Protein AF-A0A9E1WVU5-F1 (afdb_monomer_lite)

pLDDT: mean 87.86, std 14.05, range [48.16, 98.31]

Structure (mmCIF, N/CA/C/O backbone):
data_AF-A0A9E1WVU5-F1
#
_entry.id   AF-A0A9E1WVU5-F1
#
loop_
_atom_site.group_PDB
_atom_site.id
_atom_site.type_symbol
_atom_site.label_atom_id
_atom_site.label_alt_id
_atom_site.label_comp_id
_atom_site.label_asym_id
_atom_site.label_entity_id
_atom_site.label_seq_id
_atom_site.pdbx_PDB_ins_code
_atom_site.Cartn_x
_atom_site.Cartn_y
_atom_site.Cartn_z
_atom_site.occupancy
_atom_site.B_iso_or_equiv
_atom_site.auth_seq_id
_atom_site.auth_comp_id
_atom_site.auth_asym_id
_atom_site.auth_atom_id
_atom_site.pdbx_PDB_model_num
ATOM 1 N N . MET A 1 1 ? -34.293 12.672 46.993 1.00 51.72 1 MET A N 1
ATOM 2 C CA . MET A 1 1 ? -33.283 11.793 46.350 1.00 51.72 1 MET A CA 1
ATOM 3 C C . MET A 1 1 ? -33.726 11.173 45.022 1.00 51.72 1 MET A C 1
ATOM 5 O O . MET A 1 1 ? -32.858 10.975 44.193 1.00 51.72 1 MET A O 1
ATOM 9 N N . LYS A 1 2 ? -35.021 10.926 44.758 1.00 49.78 2 LYS A N 1
ATOM 10 C CA . LYS A 1 2 ? -35.474 10.242 43.526 1.00 49.78 2 LYS A CA 1
ATOM 11 C C . LYS A 1 2 ? -35.406 11.066 42.222 1.00 49.78 2 LYS A C 1
ATOM 13 O O . LYS A 1 2 ? -35.323 10.473 41.157 1.00 49.78 2 LYS A O 1
ATOM 18 N N . LEU A 1 3 ? -35.380 12.406 42.288 1.00 50.62 3 LEU A N 1
ATOM 19 C CA . LEU A 1 3 ? -35.252 13.246 41.081 1.00 50.62 3 LEU A CA 1
ATOM 20 C C . LEU A 1 3 ? -33.826 13.290 40.505 1.00 50.62 3 LEU A C 1
ATOM 22 O O . LEU A 1 3 ? -33.682 13.423 39.300 1.00 50.62 3 LEU A O 1
ATOM 26 N N . LYS A 1 4 ? -32.780 13.138 41.332 1.00 48.16 4 LYS A N 1
ATOM 27 C CA . LYS A 1 4 ? -31.379 13.171 40.861 1.00 48.16 4 LYS A CA 1
ATOM 28 C C . LYS A 1 4 ? -30.982 11.902 40.096 1.00 48.16 4 LYS A C 1
ATOM 30 O O . LYS A 1 4 ? -30.107 11.950 39.243 1.00 48.16 4 LYS A O 1
ATOM 35 N N . THR A 1 5 ? -31.638 10.778 40.386 1.00 51.41 5 THR A N 1
ATOM 36 C CA . THR A 1 5 ? -31.362 9.484 39.746 1.00 51.41 5 THR A CA 1
ATOM 37 C C . THR A 1 5 ? -31.96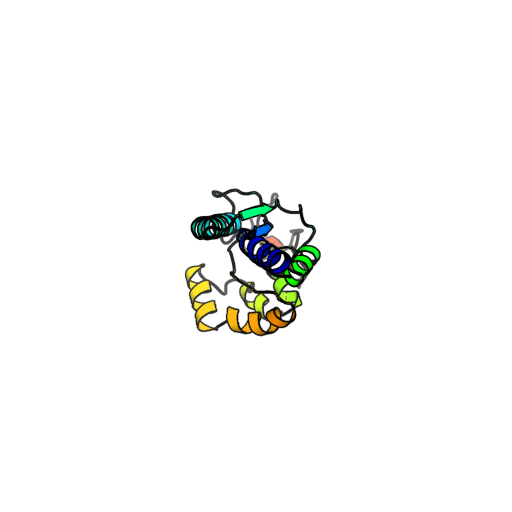9 9.388 38.342 1.00 51.41 5 THR A C 1
ATOM 39 O O . THR A 1 5 ? -31.389 8.738 37.480 1.00 51.41 5 THR A O 1
ATOM 42 N N . LEU A 1 6 ? -33.089 10.077 38.076 1.00 51.88 6 LEU A N 1
ATOM 43 C CA . LEU A 1 6 ? -33.699 10.102 36.738 1.00 51.88 6 LEU A CA 1
ATOM 44 C C . LEU A 1 6 ? -32.879 10.919 35.724 1.00 51.88 6 LEU A C 1
ATOM 46 O O . LEU A 1 6 ? -32.875 10.598 34.541 1.00 51.88 6 LEU A O 1
ATOM 50 N N . THR A 1 7 ? -32.163 11.953 36.172 1.00 55.38 7 THR A N 1
ATOM 51 C CA . THR A 1 7 ? -31.409 12.850 35.280 1.00 55.38 7 THR A CA 1
ATOM 52 C C . THR A 1 7 ? -30.155 12.189 34.697 1.00 55.38 7 THR A C 1
ATOM 54 O O . THR A 1 7 ? -29.782 12.482 33.568 1.00 55.38 7 THR A O 1
ATOM 57 N N . ILE A 1 8 ? -29.528 11.259 35.428 1.00 55.66 8 ILE A N 1
ATOM 58 C CA . ILE A 1 8 ? -28.315 10.553 34.974 1.00 55.66 8 ILE A CA 1
ATOM 59 C C . ILE A 1 8 ? -28.652 9.492 33.912 1.00 55.66 8 ILE A C 1
ATOM 61 O O . ILE A 1 8 ? -27.920 9.349 32.938 1.00 55.66 8 ILE A O 1
ATOM 65 N N . ALA A 1 9 ? -29.788 8.800 34.041 1.00 55.00 9 ALA A N 1
ATOM 66 C CA . ALA A 1 9 ? -30.215 7.797 33.061 1.00 55.00 9 ALA A CA 1
ATOM 67 C C . ALA A 1 9 ? -30.576 8.412 31.692 1.00 55.00 9 ALA A C 1
ATOM 69 O O . ALA A 1 9 ? -30.324 7.802 30.657 1.00 55.00 9 ALA A O 1
ATOM 70 N N . ALA A 1 10 ? -31.108 9.640 31.673 1.00 54.19 10 ALA A N 1
ATOM 71 C CA . ALA A 1 10 ? -31.431 10.354 30.436 1.00 54.19 10 ALA A CA 1
ATOM 72 C C . ALA A 1 10 ? -30.185 10.874 29.686 1.00 54.19 10 ALA A C 1
ATOM 74 O O . ALA A 1 10 ? -30.217 10.993 28.465 1.00 54.19 10 ALA A O 1
ATOM 75 N N . LEU A 1 11 ? -29.079 11.141 30.393 1.00 54.66 11 LEU A N 1
ATOM 76 C CA . LEU A 1 11 ? -27.810 11.569 29.788 1.00 54.66 11 LEU A CA 1
ATOM 77 C C . LEU A 1 11 ? -27.058 10.410 29.112 1.00 54.66 11 LEU A C 1
ATOM 79 O O . LEU A 1 11 ? -26.432 10.632 28.081 1.00 54.66 11 LEU A O 1
ATOM 83 N N . LEU A 1 12 ? -27.169 9.175 29.622 1.00 57.34 12 LEU A N 1
ATOM 84 C CA . LEU A 1 12 ? -26.602 7.992 28.952 1.00 57.34 12 LEU A CA 1
ATOM 85 C C . LEU A 1 12 ? -27.373 7.596 27.682 1.00 57.34 12 LEU A C 1
ATOM 87 O O . LEU A 1 12 ? -26.787 7.023 26.771 1.00 57.34 12 LEU A O 1
ATOM 91 N N . ALA A 1 13 ? -28.665 7.922 27.595 1.00 53.78 13 ALA A N 1
ATOM 92 C CA . ALA A 1 13 ? -29.483 7.645 26.412 1.00 53.78 13 ALA A CA 1
ATOM 93 C C . ALA A 1 13 ? -29.232 8.625 25.246 1.00 53.78 13 ALA A C 1
ATOM 95 O O . ALA A 1 13 ? -29.672 8.367 24.130 1.00 53.78 13 ALA A O 1
ATOM 96 N N . MET A 1 14 ? -28.519 9.732 25.496 1.00 50.81 14 MET A N 1
ATOM 97 C CA . MET A 1 14 ? -28.082 10.696 24.476 1.00 50.81 14 MET A CA 1
ATOM 98 C C . MET A 1 14 ? -26.631 10.488 24.031 1.00 50.81 14 MET A C 1
ATOM 100 O O . MET A 1 14 ? -26.091 11.328 23.312 1.00 50.81 14 MET A O 1
ATOM 104 N N . ALA A 1 15 ? -26.001 9.367 24.396 1.00 51.25 15 ALA A N 1
ATOM 105 C CA . ALA A 1 15 ? -24.878 8.855 23.625 1.00 51.25 15 ALA A CA 1
ATOM 106 C C . ALA A 1 15 ? -25.432 8.376 22.276 1.00 51.25 15 ALA A C 1
ATOM 108 O O . ALA A 1 15 ? -25.594 7.183 22.028 1.00 51.25 15 ALA A O 1
ATOM 109 N N . THR A 1 16 ? -25.796 9.334 21.418 1.00 51.09 16 THR A N 1
ATOM 110 C CA . THR A 1 16 ? -25.881 9.120 19.981 1.00 51.09 16 THR A CA 1
ATOM 111 C C . THR A 1 16 ? -24.656 8.311 19.613 1.00 51.09 16 THR A C 1
ATOM 113 O O . THR A 1 16 ? -23.547 8.715 19.974 1.00 51.09 16 THR A O 1
ATOM 116 N N . SER A 1 17 ? -24.855 7.166 18.968 1.00 51.78 17 SER A N 1
ATOM 117 C CA . SER A 1 17 ? -23.797 6.453 18.271 1.00 51.78 17 SER A CA 1
ATOM 118 C C . SER A 1 17 ? -23.056 7.505 17.456 1.00 51.78 17 SER A C 1
ATOM 120 O O . SER A 1 17 ? -23.588 7.988 16.459 1.00 51.78 17 SER A O 1
ATOM 122 N N . ALA A 1 18 ? -21.905 7.970 17.945 1.00 53.84 18 ALA A N 1
ATOM 123 C CA . ALA A 1 18 ? -21.025 8.773 17.130 1.00 53.84 18 ALA A CA 1
ATOM 124 C C . ALA A 1 18 ? -20.701 7.834 15.976 1.00 53.84 18 ALA A C 1
ATOM 126 O O . ALA A 1 18 ? -20.054 6.809 16.189 1.00 53.84 18 ALA A O 1
ATOM 127 N N . SER A 1 19 ? -21.288 8.098 14.809 1.00 59.16 19 SER A N 1
ATOM 128 C CA . SER A 1 19 ? -20.844 7.482 13.570 1.00 59.16 19 SER A CA 1
ATOM 129 C C . SER A 1 19 ? -19.353 7.777 13.528 1.00 59.16 19 SER A C 1
ATOM 131 O O . SER A 1 19 ? -18.951 8.941 13.491 1.00 59.16 19 SER A O 1
ATOM 133 N N . ALA A 1 20 ? -18.541 6.748 13.762 1.00 75.50 20 ALA A N 1
ATOM 134 C CA . ALA A 1 20 ? -17.106 6.919 13.834 1.00 75.50 20 ALA A CA 1
ATOM 135 C C . ALA A 1 20 ? -16.661 7.330 12.431 1.00 75.50 20 ALA A C 1
ATOM 137 O O . ALA A 1 20 ? -16.802 6.551 11.489 1.00 75.50 20 ALA A O 1
ATOM 138 N N . GLU A 1 21 ? -16.209 8.578 12.285 1.00 93.12 21 GLU A N 1
ATOM 139 C CA . GLU A 1 21 ? -15.621 9.043 11.034 1.00 93.12 21 GLU A CA 1
ATOM 140 C C . GLU A 1 21 ? -14.357 8.220 10.776 1.00 93.12 21 GLU A C 1
ATOM 142 O O . GLU A 1 21 ? -13.432 8.222 11.585 1.00 93.12 21 GLU A O 1
ATOM 147 N N . VAL A 1 22 ? -14.319 7.526 9.643 1.00 97.19 22 VAL A N 1
ATOM 148 C CA . VAL A 1 22 ? -13.144 6.806 9.161 1.00 97.19 22 VAL A CA 1
ATOM 149 C C . VAL A 1 22 ? -12.375 7.733 8.228 1.00 97.19 22 VAL A C 1
ATOM 151 O O . VAL A 1 22 ? -12.811 8.023 7.107 1.00 97.19 22 VAL A O 1
ATOM 154 N N . LYS A 1 23 ? -11.215 8.210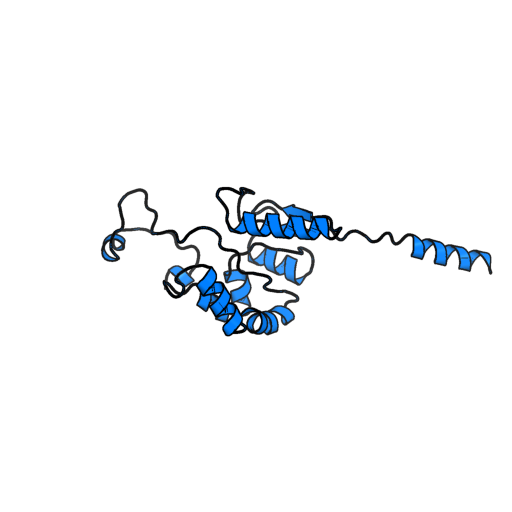 8.679 1.00 98.06 23 LYS A N 1
ATOM 155 C CA . LYS A 1 23 ? -10.294 8.995 7.858 1.00 98.06 23 LYS A CA 1
ATOM 156 C C . LYS A 1 23 ? -9.426 8.046 7.040 1.00 98.06 23 LYS A C 1
ATOM 158 O O . LYS A 1 23 ? -8.787 7.143 7.576 1.00 98.06 23 LYS A O 1
ATOM 163 N N .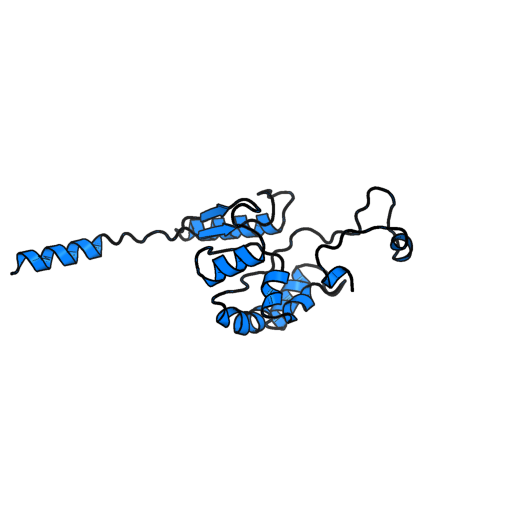 ILE A 1 24 ? -9.384 8.283 5.733 1.00 98.31 24 ILE A N 1
ATOM 164 C CA . ILE A 1 24 ? -8.571 7.520 4.784 1.00 98.31 24 ILE A CA 1
ATOM 165 C C . ILE A 1 24 ? -7.512 8.451 4.200 1.00 98.31 24 ILE A C 1
ATOM 167 O O . ILE A 1 24 ? -7.831 9.321 3.390 1.00 98.31 24 ILE A O 1
ATOM 171 N N . ALA A 1 25 ? -6.251 8.280 4.593 1.00 98.06 25 ALA A N 1
ATOM 172 C CA . ALA A 1 25 ? -5.137 9.021 4.007 1.00 98.06 25 ALA A CA 1
ATOM 173 C C . ALA A 1 25 ? -4.752 8.437 2.645 1.00 98.06 25 ALA A C 1
ATOM 175 O O . ALA A 1 25 ? -4.343 7.281 2.561 1.00 98.06 25 ALA A O 1
ATOM 176 N N . LEU A 1 26 ? -4.870 9.239 1.584 1.00 97.50 26 LEU A N 1
ATOM 177 C CA . LEU A 1 26 ? -4.576 8.820 0.213 1.00 97.50 26 LEU A CA 1
ATOM 178 C C . LEU A 1 26 ? -3.071 8.892 -0.106 1.00 97.50 26 LEU A C 1
ATOM 180 O O . LEU A 1 26 ? -2.350 9.770 0.372 1.00 97.50 26 LEU A O 1
ATOM 184 N N . ASP A 1 27 ? -2.599 8.010 -0.985 1.00 94.50 27 ASP A N 1
ATOM 185 C CA . ASP A 1 27 ? -1.221 7.968 -1.509 1.00 94.50 27 ASP A CA 1
ATOM 186 C C . ASP A 1 27 ? -1.057 8.708 -2.854 1.00 94.50 27 ASP A C 1
ATOM 188 O O . ASP A 1 27 ? 0.054 8.978 -3.324 1.00 94.50 27 ASP A O 1
ATOM 192 N N . SER A 1 28 ? -2.176 9.056 -3.480 1.00 93.25 28 SER A N 1
ATOM 193 C CA . SER A 1 28 ? -2.289 9.594 -4.829 1.00 93.25 28 SER A CA 1
ATOM 194 C C . SER A 1 28 ? -3.469 10.570 -4.914 1.00 93.25 28 SER A C 1
ATOM 196 O O . SER A 1 28 ? -4.168 10.830 -3.931 1.00 93.25 28 SER A O 1
ATOM 198 N N . LYS A 1 29 ? -3.651 11.196 -6.081 1.00 94.44 29 LYS A N 1
ATOM 199 C CA . LYS A 1 29 ? -4.851 11.994 -6.346 1.00 94.44 29 LYS A CA 1
ATOM 200 C C . LYS A 1 29 ? -6.062 11.044 -6.443 1.00 94.44 29 LYS A C 1
ATOM 202 O O . LYS A 1 29 ? -5.893 9.969 -7.012 1.00 94.44 29 LYS A O 1
ATOM 207 N N . PRO A 1 30 ? -7.257 11.440 -5.963 1.00 96.19 30 PRO A N 1
ATOM 208 C CA . PRO A 1 30 ? -8.482 10.673 -6.173 1.00 96.19 30 PRO A CA 1
ATOM 209 C C . PRO A 1 30 ? -8.853 10.626 -7.663 1.00 96.19 30 PRO A C 1
ATOM 211 O O . PRO A 1 30 ? -9.479 11.547 -8.189 1.00 96.19 30 PRO A O 1
ATOM 214 N N . ASP A 1 31 ? -8.400 9.583 -8.354 1.00 95.81 31 ASP A N 1
ATOM 215 C CA . ASP A 1 31 ? -8.586 9.367 -9.787 1.00 95.81 31 ASP A CA 1
ATOM 216 C C . ASP A 1 31 ? -8.868 7.882 -10.059 1.00 95.81 31 ASP A C 1
ATOM 218 O O . ASP A 1 31 ? -7.997 7.028 -9.899 1.00 95.81 31 ASP A O 1
ATOM 222 N N . LEU A 1 32 ? -10.108 7.576 -10.447 1.00 95.50 32 LEU A N 1
ATOM 223 C CA . LEU A 1 32 ? -10.553 6.205 -10.713 1.00 95.50 32 LEU A CA 1
ATOM 224 C C . LEU A 1 32 ? -10.019 5.645 -12.037 1.00 95.50 32 LEU A C 1
ATOM 226 O O . LEU A 1 32 ? -10.009 4.430 -12.212 1.00 95.50 32 LEU A O 1
ATOM 230 N N . GLU A 1 33 ? -9.573 6.488 -12.967 1.00 93.50 33 GLU A N 1
ATOM 231 C CA . GLU A 1 33 ? -9.053 6.028 -14.257 1.00 93.50 33 GLU A CA 1
ATOM 232 C C . GLU A 1 33 ? -7.573 5.655 -14.165 1.00 93.50 33 GLU A C 1
ATOM 234 O O . GLU A 1 33 ? -7.134 4.701 -14.807 1.00 93.50 33 GLU A O 1
ATOM 239 N N . THR A 1 34 ? -6.796 6.398 -13.370 1.00 91.44 34 THR A N 1
ATOM 240 C CA . THR A 1 34 ? -5.328 6.294 -13.387 1.00 91.44 34 THR A CA 1
ATOM 241 C C . THR A 1 34 ? -4.691 5.789 -12.092 1.00 91.44 34 THR A C 1
ATOM 243 O O . THR A 1 34 ? -3.496 5.490 -12.102 1.00 91.44 34 THR A O 1
ATOM 246 N N . SER A 1 35 ? -5.447 5.642 -10.994 1.00 94.00 35 SER A N 1
ATOM 247 C CA . SER A 1 35 ? -4.918 5.167 -9.706 1.00 94.00 35 SER A CA 1
ATOM 248 C C . SER A 1 35 ? -5.591 3.874 -9.237 1.00 94.00 35 SER A C 1
ATOM 250 O O . SER A 1 35 ? -6.763 3.852 -8.853 1.00 94.00 35 SER A O 1
ATOM 252 N N . GLY A 1 36 ? -4.834 2.772 -9.227 1.00 93.44 36 GLY A N 1
ATOM 253 C CA . GLY A 1 36 ? -5.316 1.480 -8.732 1.00 93.44 36 GLY A CA 1
ATOM 254 C C . GLY A 1 36 ? -5.560 1.480 -7.220 1.00 93.44 36 GLY A C 1
ATOM 255 O O . GLY A 1 36 ? -6.579 0.968 -6.753 1.00 93.44 36 GLY A O 1
ATOM 256 N N . SER A 1 37 ? -4.691 2.142 -6.451 1.00 94.62 37 SER A N 1
ATOM 257 C CA . SER A 1 37 ? -4.852 2.262 -5.001 1.00 94.62 37 SER A CA 1
ATOM 258 C C . SER A 1 37 ? -6.061 3.129 -4.639 1.00 94.62 37 SER A C 1
ATOM 260 O O . SER A 1 37 ? -6.787 2.803 -3.697 1.00 94.62 37 SER A O 1
ATOM 262 N N . TYR A 1 38 ? -6.368 4.164 -5.434 1.00 97.31 38 TYR A N 1
ATOM 263 C CA . TYR A 1 38 ? -7.597 4.933 -5.240 1.00 97.31 38 TYR A CA 1
ATOM 264 C C . TYR A 1 38 ? -8.860 4.128 -5.555 1.00 97.31 38 TYR A C 1
ATOM 266 O O . TYR A 1 38 ? -9.833 4.236 -4.813 1.00 97.31 38 TYR A O 1
ATOM 274 N N . ASN A 1 39 ? -8.855 3.282 -6.592 1.00 96.56 39 ASN A N 1
ATOM 275 C CA . ASN A 1 39 ? -9.982 2.381 -6.862 1.00 96.56 39 ASN A CA 1
ATOM 276 C C . ASN A 1 39 ? -10.307 1.506 -5.639 1.00 96.56 39 ASN A C 1
ATOM 278 O O . ASN A 1 39 ? -11.475 1.361 -5.275 1.00 96.56 39 ASN A O 1
ATOM 282 N N . TRP A 1 40 ? -9.277 0.985 -4.963 1.00 96.25 40 TRP A N 1
ATOM 283 C CA . TRP A 1 40 ? -9.448 0.234 -3.718 1.00 96.25 40 TRP A CA 1
ATOM 284 C C . TRP A 1 40 ? -10.015 1.108 -2.587 1.00 96.25 40 TRP A C 1
ATOM 286 O O . TRP A 1 40 ? -11.022 0.739 -1.981 1.00 96.25 40 TRP A O 1
ATOM 296 N N . ALA A 1 41 ? -9.432 2.287 -2.335 1.00 97.69 41 ALA A N 1
ATOM 297 C CA . ALA A 1 41 ? -9.883 3.197 -1.274 1.00 97.69 41 ALA A CA 1
ATOM 298 C C . ALA A 1 41 ? -11.329 3.667 -1.475 1.00 97.69 41 ALA A C 1
ATOM 300 O O . ALA A 1 41 ? -12.111 3.701 -0.526 1.00 97.69 41 ALA A O 1
ATOM 301 N N . PHE A 1 42 ? -11.697 3.986 -2.716 1.00 98.19 42 PHE A N 1
ATOM 302 C CA . PHE A 1 42 ? -13.044 4.392 -3.093 1.00 98.19 42 PHE A CA 1
ATOM 303 C C . PHE A 1 42 ? -14.058 3.267 -2.861 1.00 98.19 42 PHE A C 1
ATOM 305 O O . PHE A 1 42 ? -15.122 3.497 -2.277 1.00 98.19 42 PHE A O 1
ATOM 312 N N . ALA A 1 43 ? -13.733 2.039 -3.279 1.00 98.00 43 ALA A N 1
ATOM 313 C CA . ALA A 1 43 ? -14.590 0.878 -3.062 1.00 98.00 43 ALA A CA 1
ATOM 314 C C . ALA A 1 43 ? -14.754 0.571 -1.565 1.00 98.00 43 ALA A C 1
ATOM 316 O O . ALA A 1 43 ? -15.878 0.389 -1.092 1.00 98.00 43 ALA A O 1
ATOM 317 N N . PHE A 1 44 ? -13.656 0.590 -0.804 1.00 97.88 44 PHE A N 1
ATOM 318 C CA . PHE A 1 44 ? -13.675 0.376 0.641 1.00 97.88 44 PHE A CA 1
ATOM 319 C C . PHE A 1 44 ? -14.485 1.459 1.365 1.00 97.88 44 PHE A C 1
ATOM 321 O O . PHE A 1 44 ? -15.406 1.147 2.116 1.00 97.88 44 PHE A O 1
ATOM 328 N N . GLY A 1 45 ? -14.232 2.735 1.067 1.00 97.81 45 GLY A N 1
ATOM 329 C CA . GLY A 1 45 ? -14.993 3.855 1.615 1.00 97.81 45 GLY A CA 1
ATOM 330 C C . GLY A 1 45 ? -16.483 3.793 1.264 1.00 97.81 45 GLY A C 1
ATOM 331 O O . GLY A 1 45 ? -17.329 4.106 2.098 1.00 97.81 45 GLY A O 1
ATOM 332 N N . THR A 1 46 ? -16.833 3.335 0.060 1.00 98.31 46 THR A N 1
ATOM 333 C CA . THR A 1 46 ? -18.234 3.107 -0.335 1.00 98.31 46 THR A CA 1
ATOM 334 C C . THR A 1 46 ? -18.879 2.001 0.500 1.00 98.31 46 THR A C 1
ATOM 336 O O . THR A 1 46 ? -20.011 2.166 0.956 1.00 98.31 46 THR A O 1
ATOM 339 N N . ALA A 1 47 ? -18.163 0.902 0.751 1.00 97.88 47 ALA A N 1
ATOM 340 C CA . ALA A 1 47 ? -18.645 -0.182 1.603 1.00 97.88 47 ALA A CA 1
ATOM 341 C C . ALA A 1 47 ? -18.849 0.273 3.059 1.00 97.88 47 ALA A C 1
ATOM 343 O O . ALA A 1 47 ? -19.879 -0.039 3.655 1.00 97.88 47 ALA A O 1
ATOM 344 N N . LEU A 1 48 ? -17.929 1.073 3.608 1.00 96.62 48 LEU A N 1
ATOM 345 C CA . LEU A 1 48 ? -18.062 1.658 4.948 1.00 96.62 48 LEU A CA 1
ATOM 346 C C . LEU A 1 48 ? -19.276 2.592 5.053 1.00 96.62 48 LEU A C 1
ATOM 348 O O . LEU A 1 48 ? -20.065 2.478 5.991 1.00 96.62 48 LEU A O 1
ATOM 352 N N . LYS A 1 49 ? -19.486 3.461 4.054 1.00 96.50 49 LYS A N 1
ATOM 353 C CA . LYS A 1 49 ? -20.680 4.322 3.983 1.00 96.50 49 LYS A CA 1
ATOM 354 C C . LYS A 1 49 ? -21.968 3.505 3.927 1.00 96.50 49 LYS A C 1
ATOM 356 O O . LYS A 1 49 ? -22.928 3.823 4.623 1.00 96.50 49 LYS A O 1
ATOM 361 N N . ALA A 1 50 ? -21.992 2.430 3.137 1.00 96.31 50 ALA A N 1
ATOM 362 C CA . ALA A 1 50 ? -23.137 1.521 3.069 1.00 96.31 50 ALA A CA 1
ATOM 363 C C . ALA A 1 50 ? -23.400 0.799 4.405 1.00 96.31 50 ALA A C 1
ATOM 365 O O . ALA A 1 50 ? -24.549 0.490 4.716 1.00 96.31 50 ALA A O 1
ATOM 366 N N . ALA A 1 51 ? -22.357 0.579 5.210 1.00 95.19 51 ALA A N 1
ATOM 367 C CA . ALA A 1 51 ? -22.452 0.052 6.569 1.00 95.19 51 ALA A CA 1
ATOM 368 C C . ALA A 1 51 ? -22.832 1.112 7.628 1.00 95.19 51 ALA A C 1
ATOM 370 O O . ALA A 1 51 ? -22.940 0.778 8.807 1.00 95.19 51 ALA A O 1
ATOM 371 N N . GLY A 1 52 ? -23.069 2.368 7.228 1.00 94.19 52 GLY A N 1
ATOM 372 C CA . GLY A 1 52 ? -23.519 3.446 8.112 1.00 94.19 52 GLY A CA 1
ATOM 373 C C . GLY A 1 52 ? -22.402 4.235 8.798 1.00 94.19 52 GLY A C 1
ATOM 374 O O . GLY A 1 52 ? -22.681 4.904 9.789 1.00 94.19 52 GLY A O 1
ATOM 375 N N . MET A 1 53 ? -21.164 4.155 8.301 1.00 95.44 53 MET A N 1
ATOM 376 C CA . MET A 1 53 ? -20.035 4.956 8.790 1.00 95.44 53 MET A CA 1
ATOM 377 C C . MET A 1 53 ? -19.830 6.216 7.944 1.00 95.44 53 MET A C 1
ATOM 379 O O . MET A 1 53 ? -20.002 6.195 6.723 1.00 95.44 53 MET A O 1
ATOM 383 N N . ASP A 1 54 ? -19.378 7.296 8.574 1.00 96.00 54 ASP A N 1
ATOM 384 C CA . ASP A 1 54 ? -18.874 8.463 7.852 1.00 96.00 54 ASP A CA 1
ATOM 385 C C . ASP A 1 54 ? -17.448 8.199 7.368 1.00 96.00 54 ASP A C 1
ATOM 387 O O . ASP A 1 54 ? -16.631 7.630 8.083 1.00 96.00 54 ASP A O 1
ATOM 391 N N . VAL A 1 55 ? -17.132 8.609 6.140 1.00 97.38 55 VAL A N 1
ATOM 392 C CA . VAL A 1 55 ? -15.797 8.417 5.557 1.00 97.38 55 VAL A CA 1
ATOM 393 C C . VAL A 1 55 ? -15.282 9.732 5.015 1.00 97.38 55 VAL A C 1
ATOM 395 O O . VAL A 1 55 ? -15.951 10.383 4.203 1.00 97.38 55 VAL A O 1
ATOM 398 N N . ARG A 1 56 ? -14.054 10.069 5.405 1.00 97.62 56 ARG A N 1
ATOM 399 C CA . ARG A 1 56 ? -13.353 11.273 4.976 1.00 97.62 56 ARG A CA 1
ATOM 400 C C . ARG A 1 56 ? -12.022 10.925 4.324 1.00 97.62 56 ARG A C 1
ATOM 402 O O . ARG A 1 56 ? -11.084 10.481 4.977 1.00 97.62 56 ARG A O 1
ATOM 409 N N . GLU A 1 57 ? -11.916 11.202 3.033 1.00 98.00 57 GLU A N 1
ATOM 410 C CA . GLU A 1 57 ? -10.652 11.090 2.306 1.00 98.00 57 GLU A CA 1
ATOM 411 C C . GLU A 1 57 ? -9.745 12.283 2.636 1.00 98.00 57 GLU A C 1
ATOM 413 O O . GLU A 1 57 ? -10.151 13.447 2.551 1.00 98.00 57 GLU A O 1
ATOM 418 N N . MET A 1 58 ? -8.503 11.997 3.016 1.00 97.88 58 MET A N 1
ATOM 419 C CA . MET A 1 58 ? -7.477 12.992 3.301 1.00 97.88 58 MET A CA 1
ATOM 420 C C . MET A 1 58 ? -6.495 13.044 2.124 1.00 97.88 58 MET A C 1
ATOM 422 O O . MET A 1 58 ? -5.906 12.014 1.782 1.00 97.88 58 MET A O 1
ATOM 426 N N . PRO A 1 59 ? -6.314 14.212 1.476 1.00 96.69 59 PRO A N 1
ATOM 427 C CA . PRO A 1 59 ? -5.427 14.334 0.327 1.00 96.69 59 PRO A CA 1
ATOM 428 C C . PRO A 1 59 ? -3.999 13.876 0.630 1.00 96.69 59 PRO A C 1
ATOM 430 O O . PRO A 1 59 ? -3.490 14.058 1.736 1.00 96.69 59 PRO A O 1
ATOM 433 N N . ARG A 1 60 ? -3.310 13.353 -0.388 1.00 94.06 60 ARG A N 1
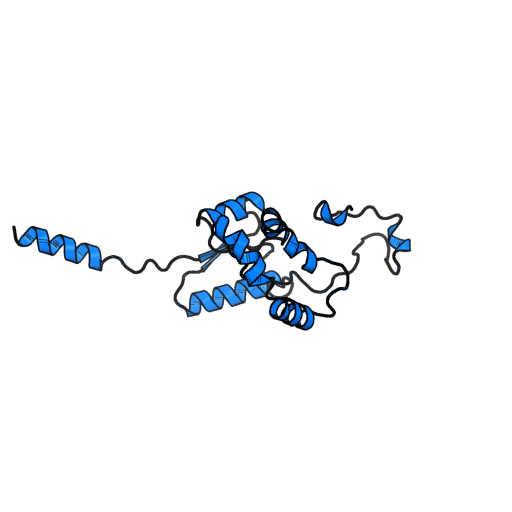ATOM 434 C CA . ARG A 1 60 ? -1.908 12.945 -0.263 1.00 94.06 60 ARG A CA 1
ATOM 435 C C . ARG A 1 60 ? -1.056 14.044 0.376 1.00 94.06 60 ARG A C 1
ATOM 437 O O . ARG A 1 60 ? -1.005 15.169 -0.117 1.00 94.06 60 ARG A O 1
ATOM 444 N N . GLY A 1 61 ? -0.342 13.681 1.440 1.00 92.44 61 GLY A N 1
ATOM 445 C CA . GLY A 1 61 ? 0.574 14.572 2.154 1.00 92.44 61 GLY A CA 1
ATOM 446 C C . GLY A 1 61 ? -0.099 15.562 3.109 1.00 92.44 61 GLY A C 1
ATOM 447 O O . GLY A 1 61 ? 0.604 16.373 3.704 1.00 92.44 61 GLY A O 1
ATOM 448 N N . SER A 1 62 ? -1.424 15.511 3.304 1.00 95.94 62 SER A N 1
ATOM 449 C CA . SER A 1 62 ? -2.110 16.409 4.247 1.00 95.94 62 SER A CA 1
ATOM 450 C C . SER A 1 62 ? -1.933 16.021 5.719 1.00 95.94 62 SER A C 1
ATOM 452 O O . SER A 1 62 ? -2.288 16.804 6.593 1.00 95.94 62 SER A O 1
ATOM 454 N N . VAL A 1 63 ? -1.443 14.810 5.988 1.00 94.69 63 VAL A N 1
ATOM 455 C CA . VAL A 1 63 ? -1.281 14.231 7.336 1.00 94.69 63 VAL A CA 1
ATOM 456 C C . VAL A 1 63 ? 0.156 13.803 7.625 1.00 94.69 63 VAL A C 1
ATOM 458 O O . VAL A 1 63 ? 0.392 12.963 8.484 1.00 94.69 63 VAL A O 1
ATOM 461 N N . GLY A 1 64 ? 1.120 14.369 6.899 1.00 93.56 64 GLY A N 1
ATOM 462 C CA . GLY A 1 64 ? 2.535 14.063 7.086 1.00 93.56 64 GLY A CA 1
ATOM 463 C C . GLY A 1 64 ? 3.080 12.968 6.167 1.00 93.56 64 GLY A C 1
ATOM 464 O O . GLY A 1 64 ? 2.457 12.563 5.179 1.00 93.56 64 GLY A O 1
ATOM 465 N N . ASN A 1 65 ? 4.308 12.559 6.466 1.00 91.81 65 ASN A N 1
ATOM 466 C CA . ASN A 1 65 ? 5.079 11.545 5.758 1.00 91.81 65 ASN A CA 1
ATOM 467 C C . ASN A 1 65 ? 4.701 10.110 6.196 1.00 91.81 65 ASN A C 1
ATOM 469 O O . ASN A 1 65 ? 3.806 9.911 7.008 1.00 91.81 65 ASN A O 1
ATOM 473 N N . GLU A 1 66 ? 5.361 9.089 5.637 1.00 89.81 66 GLU A N 1
ATOM 474 C CA . GLU A 1 66 ? 5.036 7.680 5.929 1.00 89.81 66 GLU A CA 1
ATOM 475 C C . GLU A 1 66 ? 5.196 7.288 7.404 1.00 89.81 66 GLU A C 1
ATOM 477 O O . GLU A 1 66 ? 4.334 6.589 7.926 1.00 89.81 66 GLU A O 1
ATOM 482 N N . ALA A 1 67 ? 6.248 7.755 8.082 1.00 90.50 67 ALA A N 1
ATOM 483 C CA . ALA A 1 67 ? 6.449 7.456 9.500 1.00 90.50 67 ALA A CA 1
ATOM 484 C C . ALA A 1 67 ? 5.378 8.146 10.358 1.00 90.50 67 ALA A C 1
ATOM 486 O O . ALA A 1 67 ? 4.754 7.513 11.199 1.00 90.50 67 ALA A O 1
ATOM 487 N N . GLU A 1 68 ? 5.080 9.415 10.064 1.00 94.56 68 GLU A N 1
ATOM 488 C CA . GLU A 1 68 ? 4.036 10.173 10.767 1.00 94.56 68 GLU A CA 1
ATOM 489 C C . GLU A 1 68 ? 2.638 9.566 10.564 1.00 94.56 68 GLU A C 1
ATOM 491 O O . GLU A 1 68 ? 1.821 9.586 11.484 1.00 94.56 68 GLU A O 1
ATOM 496 N N . LYS A 1 69 ? 2.337 9.025 9.375 1.00 95.56 69 LYS A N 1
ATOM 497 C CA . LYS A 1 69 ? 1.085 8.291 9.128 1.00 95.56 69 LYS A CA 1
ATOM 498 C C . LYS A 1 69 ? 1.028 6.990 9.924 1.00 95.56 69 LYS A C 1
ATOM 500 O O . LYS A 1 69 ? -0.021 6.698 10.487 1.00 95.56 69 LYS A O 1
ATOM 505 N N . PHE A 1 70 ? 2.119 6.224 9.968 1.00 94.69 70 PHE A N 1
ATOM 506 C CA . PHE A 1 70 ? 2.171 4.977 10.734 1.00 94.69 70 PHE A CA 1
ATOM 507 C C . PHE A 1 70 ? 1.966 5.235 12.233 1.00 94.69 70 PHE A C 1
ATOM 509 O O . PHE A 1 70 ? 1.126 4.582 12.845 1.00 94.69 70 PHE A O 1
ATOM 516 N N . ASP A 1 71 ? 2.615 6.264 12.787 1.00 94.88 71 ASP A N 1
ATOM 517 C CA . ASP A 1 71 ? 2.419 6.696 14.178 1.00 94.88 71 ASP A CA 1
ATOM 518 C C . ASP A 1 71 ? 0.972 7.140 14.457 1.00 94.88 71 ASP A C 1
ATOM 520 O O . ASP A 1 71 ? 0.411 6.893 15.525 1.00 94.88 71 ASP A O 1
ATOM 524 N N . GLN A 1 72 ? 0.322 7.807 13.500 1.00 97.12 72 GLN A N 1
ATOM 525 C CA . GLN A 1 72 ? -1.090 8.170 13.639 1.00 97.12 72 GLN A CA 1
ATOM 526 C C . GLN A 1 72 ? -2.012 6.947 13.602 1.00 97.12 72 GLN A C 1
ATOM 528 O O . GLN A 1 72 ? -3.021 6.948 14.303 1.00 97.12 72 GLN A O 1
ATOM 533 N N . VAL A 1 73 ? -1.682 5.918 12.817 1.00 96.69 73 VAL A N 1
ATOM 534 C CA . VAL A 1 73 ? -2.434 4.654 12.805 1.00 96.69 73 VAL A CA 1
ATOM 535 C C . VAL A 1 73 ? -2.276 3.926 14.137 1.00 96.69 73 VAL A C 1
ATOM 537 O O . VAL A 1 73 ? -3.285 3.610 14.762 1.00 96.69 73 VAL A O 1
ATOM 540 N N . SER A 1 74 ? -1.044 3.751 14.623 1.00 95.19 74 SER A N 1
ATOM 541 C CA . SER A 1 74 ? -0.769 3.052 15.890 1.00 95.19 74 SER A CA 1
ATOM 542 C C . SER A 1 74 ? -1.367 3.750 17.114 1.00 95.19 74 SER A C 1
ATOM 544 O O . SER A 1 74 ? -1.692 3.116 18.111 1.00 95.19 74 SER A O 1
ATOM 546 N N . THR A 1 75 ? -1.562 5.068 17.051 1.00 95.44 75 THR A N 1
ATOM 547 C CA . THR A 1 75 ? -2.200 5.845 18.128 1.00 95.44 75 THR A CA 1
ATOM 548 C C . THR A 1 75 ? -3.712 6.027 17.955 1.00 95.44 75 THR A C 1
ATOM 550 O O . THR A 1 75 ? -4.351 6.657 18.801 1.00 95.44 75 THR A O 1
ATOM 553 N N . GLY A 1 76 ? -4.301 5.512 16.869 1.00 94.50 76 GLY A N 1
ATOM 554 C CA . GLY A 1 76 ? -5.726 5.667 16.554 1.00 94.50 76 GLY A CA 1
ATOM 555 C C . GLY A 1 76 ? -6.138 7.082 16.120 1.00 94.50 76 GLY A C 1
ATOM 556 O O . GLY A 1 76 ? -7.324 7.406 16.103 1.00 94.50 76 GLY A O 1
ATOM 557 N N . LEU A 1 77 ? -5.182 7.951 15.777 1.00 96.00 77 LEU A N 1
ATOM 558 C CA . LEU A 1 77 ? -5.442 9.278 15.208 1.00 96.00 77 LEU A CA 1
ATOM 559 C C . LEU A 1 77 ? -5.816 9.228 13.720 1.00 96.00 77 LEU A C 1
ATOM 561 O O . LEU A 1 77 ? -6.415 10.186 13.224 1.00 96.00 77 LEU A O 1
ATOM 565 N N . LEU A 1 78 ? -5.475 8.148 13.017 1.00 97.31 78 LEU A N 1
ATOM 566 C CA . LEU A 1 78 ? -5.814 7.880 11.619 1.00 97.31 78 LEU A CA 1
ATOM 567 C C . LEU A 1 78 ? -6.293 6.431 11.488 1.00 97.31 78 LEU A C 1
ATOM 569 O O . LEU A 1 78 ? -5.570 5.518 11.859 1.00 97.31 78 LEU A O 1
ATOM 573 N N . GLU A 1 79 ? -7.483 6.202 10.937 1.00 97.19 79 GLU A N 1
ATOM 574 C CA . GLU A 1 79 ? -8.053 4.850 10.881 1.00 97.19 79 GLU A CA 1
ATOM 575 C C . GLU A 1 79 ? -7.499 4.039 9.704 1.00 97.19 79 GLU A C 1
ATOM 577 O O . GLU A 1 79 ? -7.285 2.837 9.838 1.00 97.19 79 GLU A O 1
ATOM 582 N N . ILE A 1 80 ? -7.260 4.674 8.549 1.00 97.50 80 ILE A N 1
ATOM 583 C CA . ILE A 1 80 ? -6.742 4.003 7.350 1.00 97.50 80 ILE A CA 1
ATOM 584 C C . ILE A 1 80 ? -5.660 4.855 6.690 1.00 97.50 80 ILE A C 1
ATOM 586 O O . ILE A 1 80 ? -5.876 6.019 6.347 1.00 97.50 80 ILE A O 1
ATOM 590 N N . SER A 1 81 ? -4.512 4.237 6.418 1.00 97.25 81 SER A N 1
ATOM 591 C CA . SER A 1 81 ? -3.447 4.825 5.607 1.00 97.25 81 SER A CA 1
ATOM 592 C C . SER A 1 81 ? -3.216 3.996 4.351 1.00 97.25 81 SER A C 1
ATOM 594 O O . SER A 1 81 ? -2.853 2.823 4.437 1.00 97.25 81 SER A O 1
ATOM 596 N N . LEU A 1 82 ? -3.358 4.613 3.175 1.00 96.62 82 LEU A N 1
ATOM 597 C CA . LEU A 1 82 ? -2.719 4.094 1.971 1.00 96.62 82 LEU A CA 1
ATOM 598 C C . LEU A 1 82 ? -1.239 4.458 2.068 1.00 96.62 82 LEU A C 1
ATOM 600 O O . LEU A 1 82 ? -0.846 5.622 1.932 1.00 96.62 82 LEU A O 1
ATOM 604 N N . SER A 1 83 ? -0.428 3.454 2.366 1.00 93.31 83 SER A N 1
ATOM 605 C CA . SER A 1 83 ? 1.002 3.582 2.612 1.00 93.31 83 SER A CA 1
ATOM 606 C C . SER A 1 83 ? 1.787 2.647 1.715 1.00 93.31 83 SER A C 1
ATOM 608 O O . SER A 1 83 ? 1.323 1.576 1.329 1.00 93.31 83 SER A O 1
ATOM 610 N N . ASP A 1 84 ? 3.010 3.059 1.405 1.00 89.62 84 ASP A N 1
ATOM 611 C CA . ASP A 1 84 ? 3.975 2.166 0.786 1.00 89.62 84 ASP A CA 1
ATOM 612 C C . ASP A 1 84 ? 4.291 0.980 1.718 1.00 89.62 84 ASP A C 1
ATOM 614 O O . ASP A 1 84 ? 4.347 1.136 2.939 1.00 89.62 84 ASP A O 1
ATOM 618 N N . VAL A 1 85 ? 4.567 -0.200 1.153 1.00 91.12 85 VAL A N 1
ATOM 619 C CA . VAL A 1 85 ? 4.835 -1.422 1.938 1.00 91.12 85 VAL A CA 1
ATOM 620 C C . VAL A 1 85 ? 6.056 -1.296 2.857 1.00 91.12 85 VAL A C 1
ATOM 622 O O . VAL A 1 85 ? 6.187 -2.067 3.804 1.00 91.12 85 VAL A O 1
ATOM 625 N N . ARG A 1 86 ? 6.922 -0.292 2.647 1.00 88.94 86 ARG A N 1
ATOM 626 C CA . ARG A 1 86 ? 7.989 0.065 3.589 1.00 88.94 86 ARG A CA 1
ATOM 627 C C . ARG A 1 86 ? 7.463 0.391 4.988 1.00 88.94 86 ARG A C 1
ATOM 629 O O . ARG A 1 86 ? 8.166 0.099 5.945 1.00 88.94 86 ARG A O 1
ATOM 636 N N . ALA A 1 87 ? 6.268 0.971 5.122 1.00 90.50 87 ALA A N 1
ATOM 637 C CA . ALA A 1 87 ? 5.678 1.256 6.432 1.00 90.50 87 ALA A CA 1
ATOM 638 C C . ALA A 1 87 ? 5.470 -0.038 7.237 1.00 90.50 87 ALA A C 1
ATOM 640 O O . ALA A 1 87 ? 5.860 -0.120 8.393 1.00 90.50 87 ALA A O 1
ATOM 641 N N . VAL A 1 88 ? 4.967 -1.094 6.591 1.00 93.94 88 VAL A N 1
ATOM 642 C CA . VAL A 1 88 ? 4.838 -2.425 7.208 1.00 93.94 88 VAL A CA 1
ATOM 643 C C . VAL A 1 88 ? 6.209 -3.043 7.484 1.00 93.94 88 VAL A C 1
ATOM 645 O O . VAL A 1 88 ? 6.431 -3.629 8.541 1.00 93.94 88 VAL A O 1
ATOM 648 N N . ALA A 1 89 ? 7.153 -2.877 6.555 1.00 92.56 89 ALA A N 1
ATOM 649 C CA . ALA A 1 89 ? 8.486 -3.459 6.663 1.00 92.56 89 ALA A CA 1
ATOM 650 C C . ALA A 1 89 ? 9.341 -2.888 7.809 1.00 92.56 89 ALA A C 1
ATOM 652 O O . ALA A 1 89 ? 10.355 -3.491 8.158 1.00 92.56 89 ALA A O 1
ATOM 653 N N . GLN A 1 90 ? 8.951 -1.749 8.396 1.00 89.25 90 GLN A N 1
ATOM 654 C CA . GLN A 1 90 ? 9.554 -1.237 9.632 1.00 89.25 90 GLN A CA 1
ATOM 655 C C . GLN A 1 90 ? 9.313 -2.174 10.823 1.00 89.25 90 GLN A C 1
ATOM 657 O O . GLN A 1 90 ? 10.129 -2.199 11.741 1.00 89.25 90 GLN A O 1
ATOM 662 N N . VAL A 1 91 ? 8.220 -2.943 10.790 1.00 93.75 91 VAL A N 1
ATOM 663 C CA . VAL A 1 91 ? 7.835 -3.899 11.835 1.00 93.75 91 VAL A CA 1
ATOM 664 C C . VAL A 1 91 ? 8.148 -5.331 11.413 1.00 93.75 91 VAL A C 1
ATOM 666 O O . VAL A 1 91 ? 8.766 -6.072 12.174 1.00 93.75 91 VAL A O 1
ATOM 669 N N . ASP A 1 92 ? 7.763 -5.726 10.195 1.00 95.62 92 ASP A N 1
ATOM 670 C CA . ASP A 1 92 ? 8.064 -7.057 9.664 1.00 95.62 92 ASP A CA 1
ATOM 671 C C . ASP A 1 92 ? 8.622 -6.989 8.229 1.00 95.62 92 ASP A C 1
ATOM 673 O O . ASP A 1 92 ? 7.856 -6.839 7.269 1.00 95.62 92 ASP A O 1
ATOM 677 N N . PRO A 1 93 ? 9.950 -7.135 8.037 1.00 94.12 93 PRO A N 1
ATOM 678 C CA . PRO A 1 93 ? 10.570 -7.075 6.716 1.00 94.12 93 PRO A CA 1
ATOM 679 C C . PRO A 1 93 ? 10.177 -8.242 5.797 1.00 94.12 93 PRO A C 1
ATOM 681 O O . PRO A 1 93 ? 10.466 -8.176 4.600 1.00 94.12 93 PRO A O 1
ATOM 684 N N . PHE A 1 94 ? 9.497 -9.285 6.298 1.00 94.81 94 PHE A N 1
ATOM 685 C CA . PHE A 1 94 ? 8.966 -10.381 5.480 1.00 94.81 94 PHE A CA 1
ATOM 686 C C . PHE A 1 94 ? 8.086 -9.879 4.326 1.00 94.81 94 PHE A C 1
ATOM 688 O O . PHE A 1 94 ? 8.124 -10.447 3.231 1.00 94.81 94 PHE A O 1
ATOM 695 N N . ILE A 1 95 ? 7.364 -8.767 4.521 1.00 95.00 95 ILE A N 1
ATOM 696 C CA . ILE A 1 95 ? 6.507 -8.181 3.483 1.00 95.00 95 ILE A CA 1
ATOM 697 C C . ILE A 1 95 ? 7.276 -7.821 2.205 1.00 95.00 95 ILE A C 1
ATOM 699 O O . ILE A 1 95 ? 6.698 -7.860 1.123 1.00 95.00 95 ILE A O 1
ATOM 703 N N . TYR A 1 96 ? 8.583 -7.533 2.273 1.00 92.31 96 TYR A N 1
ATOM 704 C CA . TYR A 1 96 ? 9.373 -7.228 1.076 1.00 92.31 96 TYR A CA 1
ATOM 705 C C . TYR A 1 96 ? 9.458 -8.386 0.082 1.00 92.31 96 TYR A C 1
ATOM 707 O O . TYR A 1 96 ? 9.753 -8.142 -1.088 1.00 92.31 96 TYR A O 1
ATOM 715 N N . GLY A 1 97 ? 9.118 -9.613 0.491 1.00 91.38 97 GLY A N 1
ATOM 716 C CA . GLY A 1 97 ? 8.949 -10.733 -0.430 1.00 91.38 97 GLY A CA 1
ATOM 717 C C . GLY A 1 97 ? 8.020 -10.395 -1.601 1.00 91.38 97 GLY A C 1
ATOM 718 O O . GLY A 1 97 ? 8.323 -10.767 -2.729 1.00 91.38 97 GLY A O 1
ATOM 719 N N . VAL A 1 98 ? 6.963 -9.599 -1.381 1.00 90.94 98 VAL A N 1
ATOM 720 C CA . VAL A 1 98 ? 6.008 -9.216 -2.443 1.00 90.94 98 VAL A CA 1
ATOM 721 C C . VAL A 1 98 ? 6.602 -8.274 -3.497 1.00 90.94 98 VAL A C 1
ATOM 723 O O . VAL A 1 98 ? 6.021 -8.110 -4.566 1.00 90.94 98 VAL A O 1
ATOM 726 N N . ARG A 1 99 ? 7.754 -7.648 -3.212 1.00 86.06 99 ARG A N 1
ATOM 727 C CA . ARG A 1 99 ? 8.462 -6.744 -4.133 1.00 86.06 99 ARG A CA 1
ATOM 728 C C . ARG A 1 99 ? 9.486 -7.451 -5.018 1.00 86.06 99 ARG A C 1
ATOM 730 O O . ARG A 1 99 ? 10.074 -6.793 -5.877 1.00 86.06 99 ARG A O 1
ATOM 737 N N . LEU A 1 100 ? 9.749 -8.743 -4.808 1.00 88.25 100 LEU A N 1
ATOM 738 C CA . LEU A 1 100 ? 10.759 -9.440 -5.599 1.00 88.25 100 LEU A CA 1
ATOM 739 C C . LEU A 1 100 ? 10.391 -9.399 -7.095 1.00 88.25 100 LEU A C 1
ATOM 741 O O . LEU A 1 100 ? 9.239 -9.660 -7.453 1.00 88.25 100 LEU A O 1
ATOM 745 N N . PRO A 1 101 ? 11.339 -9.075 -7.992 1.00 85.75 101 PRO A N 1
ATOM 746 C CA . PRO A 1 101 ? 11.033 -8.966 -9.411 1.00 85.75 101 PRO A CA 1
ATOM 747 C C . PRO A 1 101 ? 10.507 -10.284 -9.991 1.00 85.75 101 PRO A C 1
ATOM 749 O O . PRO A 1 101 ? 11.093 -11.342 -9.774 1.00 85.75 101 PRO A O 1
ATOM 752 N N . TYR A 1 102 ? 9.441 -10.195 -10.790 1.00 87.25 102 TYR A N 1
ATOM 753 C CA . TYR A 1 102 ? 8.900 -11.294 -11.604 1.00 87.25 102 TYR A CA 1
ATOM 754 C C . TYR A 1 102 ? 8.391 -12.530 -10.838 1.00 87.25 102 TYR A C 1
ATOM 756 O O . TYR A 1 102 ? 8.228 -13.586 -11.443 1.00 87.25 102 TYR A O 1
ATOM 764 N N . ILE A 1 103 ? 8.102 -12.425 -9.535 1.00 91.12 103 ILE A N 1
ATOM 765 C CA . ILE A 1 103 ? 7.555 -13.559 -8.765 1.00 91.12 103 ILE A CA 1
ATOM 766 C C . ILE A 1 103 ? 6.062 -13.814 -9.025 1.00 91.12 103 ILE A C 1
ATOM 768 O O . ILE A 1 103 ? 5.582 -14.925 -8.811 1.00 91.12 103 ILE A O 1
ATOM 772 N N . PHE A 1 104 ? 5.330 -12.798 -9.491 1.00 91.81 104 PHE A N 1
ATOM 773 C CA . PHE A 1 104 ? 3.904 -12.882 -9.795 1.00 91.81 104 PHE A CA 1
ATOM 774 C C . PHE A 1 104 ? 3.656 -12.631 -11.280 1.00 91.81 104 PHE A C 1
ATOM 776 O O . PHE A 1 104 ? 4.211 -11.705 -11.870 1.00 91.81 104 PHE A O 1
ATOM 783 N N . GLU A 1 105 ? 2.779 -13.441 -11.870 1.00 91.31 105 GLU A N 1
ATOM 784 C CA . GLU A 1 105 ? 2.366 -13.299 -13.274 1.00 91.31 105 GLU A CA 1
ATOM 785 C C . GLU A 1 105 ? 1.316 -12.193 -13.445 1.00 91.31 105 GLU A C 1
ATOM 787 O O . GLU A 1 105 ? 1.282 -11.498 -14.457 1.00 91.31 105 GLU A O 1
ATOM 792 N N . ASN A 1 106 ? 0.438 -12.049 -12.451 1.00 90.19 106 ASN A N 1
ATOM 793 C CA . ASN A 1 106 ? -0.649 -11.080 -12.381 1.00 90.19 106 ASN A CA 1
ATOM 794 C C . ASN A 1 106 ? -1.152 -10.978 -10.926 1.00 90.19 106 ASN A C 1
ATOM 796 O O . ASN A 1 106 ? -0.668 -11.689 -10.040 1.00 90.19 106 ASN A O 1
ATOM 800 N N . ILE A 1 107 ? -2.128 -10.096 -10.688 1.00 89.06 107 ILE A N 1
ATOM 801 C CA . ILE A 1 107 ? -2.727 -9.872 -9.362 1.00 89.06 107 ILE A CA 1
ATOM 802 C C . ILE A 1 107 ? -3.417 -11.145 -8.841 1.00 89.06 107 ILE A C 1
ATOM 804 O O . ILE A 1 107 ? -3.203 -11.504 -7.690 1.00 89.06 107 ILE A O 1
ATOM 808 N N . ASP A 1 108 ? -4.120 -11.908 -9.684 1.00 92.81 108 ASP A N 1
ATOM 809 C CA . ASP A 1 108 ? -4.780 -13.157 -9.258 1.00 92.81 108 ASP A CA 1
ATOM 810 C C . ASP A 1 108 ? -3.781 -14.221 -8.766 1.00 92.81 108 ASP A C 1
ATOM 812 O O . ASP A 1 108 ? -4.076 -15.019 -7.872 1.00 92.81 108 ASP A O 1
ATOM 816 N N . HIS A 1 109 ? -2.587 -14.283 -9.364 1.00 94.56 109 HIS A N 1
ATOM 817 C CA . HIS A 1 109 ? -1.503 -15.130 -8.875 1.00 94.56 109 HIS A CA 1
ATOM 818 C C . HIS A 1 109 ? -0.981 -14.609 -7.529 1.00 94.56 109 HIS A C 1
ATOM 820 O O . HIS A 1 109 ? -0.830 -15.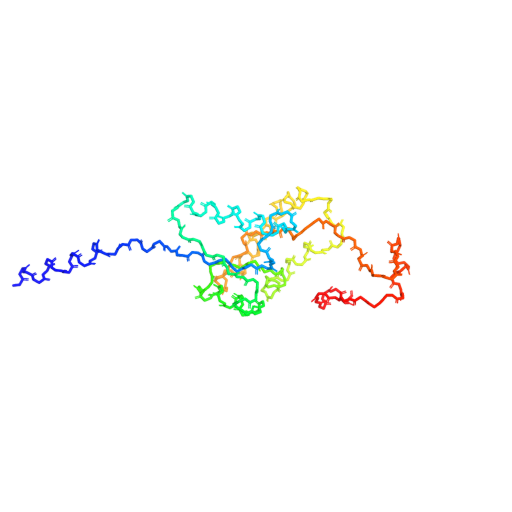407 -6.605 1.00 94.56 109 HIS A O 1
ATOM 826 N N . MET A 1 110 ? -0.769 -13.297 -7.385 1.00 93.56 110 MET A N 1
ATOM 827 C CA . MET A 1 110 ? -0.377 -12.695 -6.107 1.00 93.56 110 MET A CA 1
ATOM 828 C C . MET A 1 110 ? -1.377 -13.043 -4.998 1.00 93.56 110 MET A C 1
ATOM 830 O O . MET A 1 110 ? -0.975 -13.612 -3.986 1.00 93.56 110 MET A O 1
ATOM 834 N N . ASP A 1 111 ? -2.671 -12.804 -5.209 1.00 93.81 111 ASP A N 1
ATOM 835 C CA . ASP A 1 111 ? -3.710 -13.028 -4.200 1.00 93.81 111 ASP A CA 1
ATOM 836 C C . ASP A 1 111 ? -3.778 -14.494 -3.752 1.00 93.81 111 ASP A C 1
ATOM 838 O O . ASP A 1 111 ? -3.787 -14.781 -2.552 1.00 93.81 111 ASP A O 1
ATOM 842 N N . ARG A 1 112 ? -3.744 -15.446 -4.698 1.00 96.88 112 ARG A N 1
ATOM 843 C CA . ARG A 1 112 ? -3.714 -16.883 -4.366 1.00 96.88 112 ARG A CA 1
ATOM 844 C C . ARG A 1 112 ? -2.456 -17.275 -3.596 1.00 96.88 112 ARG A C 1
ATOM 846 O O . ARG A 1 112 ? -2.549 -18.098 -2.689 1.00 96.88 112 ARG A O 1
ATOM 853 N N . THR A 1 113 ? -1.300 -16.709 -3.939 1.00 96.25 113 THR A N 1
ATOM 854 C CA . THR A 1 113 ? -0.032 -16.996 -3.252 1.00 96.25 113 THR A CA 1
ATOM 855 C C . THR A 1 113 ? -0.018 -16.425 -1.836 1.00 96.25 113 THR A C 1
ATOM 857 O O . THR A 1 113 ? 0.360 -17.132 -0.903 1.00 96.25 113 THR A O 1
ATOM 860 N N . LEU A 1 114 ? -0.483 -15.186 -1.647 1.00 96.06 114 LEU A N 1
ATOM 861 C CA . LEU A 1 114 ? -0.587 -14.555 -0.328 1.00 96.06 114 LEU A CA 1
ATOM 862 C C . LEU A 1 114 ? -1.555 -15.312 0.587 1.00 96.06 114 LEU A C 1
ATOM 864 O O . LEU A 1 114 ? -1.246 -15.519 1.760 1.00 96.06 114 LEU A O 1
ATOM 868 N N . ALA A 1 115 ? -2.692 -15.761 0.044 1.00 96.69 115 ALA A N 1
ATOM 869 C CA . ALA A 1 115 ? -3.665 -16.564 0.776 1.00 96.69 115 ALA A CA 1
ATOM 870 C C . ALA A 1 115 ? -3.111 -17.949 1.146 1.00 96.69 115 ALA A C 1
ATOM 872 O O . ALA A 1 115 ? -3.226 -18.371 2.292 1.00 96.69 115 ALA A O 1
ATOM 873 N N . ALA A 1 116 ? -2.475 -18.651 0.201 1.00 97.44 116 ALA A N 1
ATOM 874 C CA . ALA A 1 116 ? -1.893 -19.971 0.454 1.00 97.44 116 ALA A CA 1
ATOM 875 C C . ALA A 1 116 ? -0.749 -19.935 1.482 1.00 97.44 116 ALA A C 1
ATOM 877 O O . ALA A 1 116 ? -0.543 -20.911 2.200 1.00 97.44 116 ALA A O 1
ATOM 878 N N . GLY A 1 117 ? -0.007 -18.827 1.539 1.00 96.06 117 GLY A N 1
ATOM 879 C CA . GLY A 1 117 ? 1.068 -18.608 2.506 1.00 96.06 117 GLY A CA 1
ATOM 880 C C . GLY A 1 117 ? 0.626 -17.994 3.836 1.00 96.06 117 GLY A C 1
ATOM 881 O O . GLY A 1 117 ? 1.489 -17.750 4.671 1.00 96.06 117 GLY A O 1
ATOM 882 N N . ASP A 1 118 ? -0.668 -17.704 4.015 1.00 97.06 118 ASP A N 1
ATOM 883 C CA . ASP A 1 118 ? -1.225 -17.012 5.188 1.00 97.06 118 ASP A CA 1
ATOM 884 C C . ASP A 1 118 ? -0.458 -15.722 5.562 1.00 97.06 118 ASP A C 1
ATOM 886 O O . ASP A 1 118 ? -0.212 -15.395 6.726 1.00 97.06 118 ASP A O 1
ATOM 890 N N . VAL A 1 119 ? -0.028 -14.985 4.529 1.00 96.88 119 VAL A N 1
ATOM 891 C CA . VAL A 1 119 ? 0.939 -13.883 4.662 1.00 96.88 119 VAL A CA 1
ATOM 892 C C . VAL A 1 119 ? 0.396 -12.753 5.535 1.00 96.88 119 VAL A C 1
ATOM 894 O O . VAL A 1 119 ? 1.128 -12.211 6.362 1.00 96.88 119 VAL A O 1
ATOM 897 N N . TYR A 1 120 ? -0.885 -12.409 5.380 1.00 97.25 120 TYR A N 1
ATOM 898 C CA . TYR A 1 120 ? -1.517 -11.353 6.171 1.00 97.25 120 TYR A CA 1
ATOM 899 C C . TYR A 1 120 ? -1.547 -11.704 7.657 1.00 97.25 120 TYR A C 1
ATOM 901 O O . TYR A 1 120 ? -1.166 -10.868 8.469 1.00 97.25 120 TYR A O 1
ATOM 909 N N . THR A 1 121 ? -1.946 -12.926 8.019 1.00 97.81 121 THR A N 1
ATOM 910 C CA . THR A 1 121 ? -1.973 -13.373 9.419 1.00 97.81 121 THR A CA 1
ATOM 911 C C . THR A 1 121 ? -0.580 -13.303 10.026 1.00 97.81 121 THR A C 1
ATOM 913 O O . THR A 1 121 ? -0.397 -12.639 11.042 1.00 97.81 121 THR A O 1
ATOM 916 N N . ARG A 1 122 ? 0.421 -13.884 9.351 1.00 96.69 122 ARG A N 1
ATOM 917 C CA . ARG A 1 122 ? 1.811 -13.897 9.825 1.00 96.69 122 ARG A CA 1
ATOM 918 C C . ARG A 1 122 ? 2.364 -12.496 10.100 1.00 96.69 122 ARG A C 1
ATOM 920 O O . ARG A 1 122 ? 3.041 -12.299 11.104 1.00 96.69 122 ARG A O 1
ATOM 927 N N . ILE A 1 123 ? 2.110 -11.542 9.205 1.00 97.75 123 ILE A N 1
ATOM 928 C CA . ILE A 1 123 ? 2.575 -10.155 9.358 1.00 97.75 123 ILE A CA 1
ATOM 929 C C . ILE A 1 123 ? 1.783 -9.436 10.455 1.00 97.75 123 ILE A C 1
ATOM 931 O O . ILE A 1 123 ? 2.359 -8.702 11.261 1.00 97.75 123 ILE A O 1
ATOM 935 N N . ASN A 1 124 ? 0.465 -9.648 10.499 1.00 98.19 124 ASN A N 1
ATOM 936 C CA . ASN A 1 124 ? -0.416 -8.993 11.461 1.00 98.19 124 ASN A CA 1
ATOM 937 C C . ASN A 1 124 ? -0.174 -9.448 12.905 1.00 98.19 124 ASN A C 1
ATOM 939 O O . ASN A 1 124 ? -0.455 -8.675 13.814 1.00 98.19 124 ASN A O 1
ATOM 943 N N . GLU A 1 125 ? 0.409 -10.631 13.131 1.00 97.56 125 GLU A N 1
ATOM 944 C CA . GLU A 1 125 ? 0.907 -11.041 14.453 1.00 97.56 125 GLU A CA 1
ATOM 945 C C . GLU A 1 125 ? 1.917 -10.034 15.025 1.00 97.56 125 GLU A C 1
ATOM 947 O O . GLU A 1 125 ? 1.802 -9.660 16.189 1.00 97.56 125 GLU A O 1
ATOM 952 N N . ASN A 1 126 ? 2.858 -9.544 14.208 1.00 97.00 126 ASN A N 1
ATOM 953 C CA . ASN A 1 126 ? 3.849 -8.563 14.660 1.00 97.00 126 ASN A CA 1
ATOM 954 C C . ASN A 1 126 ? 3.275 -7.133 14.649 1.00 97.00 126 ASN A C 1
ATOM 956 O O . ASN A 1 126 ? 3.579 -6.341 15.537 1.00 97.00 126 ASN A O 1
ATOM 960 N N . LEU A 1 127 ? 2.446 -6.773 13.656 1.00 96.75 127 LEU A N 1
ATOM 961 C CA . LEU A 1 127 ? 1.833 -5.433 13.597 1.00 96.75 127 LEU A CA 1
ATOM 962 C C . LEU A 1 127 ? 0.867 -5.164 14.756 1.00 96.75 127 LEU A C 1
ATOM 964 O O . LEU A 1 127 ? 0.728 -4.010 15.161 1.00 96.75 127 LEU A O 1
ATOM 968 N N . ALA A 1 128 ? 0.247 -6.204 15.318 1.00 96.56 128 ALA A N 1
ATOM 969 C CA . ALA A 1 128 ? -0.616 -6.074 16.487 1.00 96.56 128 ALA A CA 1
ATOM 970 C C . ALA A 1 128 ? 0.124 -5.497 17.707 1.00 96.56 128 ALA A C 1
ATOM 972 O O . ALA A 1 128 ? -0.497 -4.822 18.522 1.00 96.56 128 ALA A O 1
ATOM 973 N N . GLU A 1 129 ? 1.445 -5.687 17.819 1.00 95.75 129 GLU A N 1
ATOM 974 C CA . GLU A 1 129 ? 2.261 -5.064 18.875 1.00 95.75 129 GLU A CA 1
ATOM 975 C C . GLU A 1 129 ? 2.361 -3.535 18.736 1.00 95.75 129 GLU A C 1
ATOM 977 O O . GLU A 1 129 ? 2.758 -2.854 19.679 1.00 95.75 129 GLU A O 1
ATOM 982 N N . GLN A 1 130 ? 2.024 -3.003 17.559 1.00 95.31 130 GLN A N 1
ATOM 983 C CA . GLN A 1 130 ? 1.998 -1.577 17.236 1.00 95.31 130 GLN A CA 1
ATOM 984 C C . GLN A 1 130 ? 0.566 -1.056 17.046 1.00 95.31 130 GLN A C 1
ATOM 986 O O . GLN A 1 130 ? 0.388 -0.015 16.422 1.00 95.31 130 GLN A O 1
ATOM 991 N N . ASP A 1 131 ? -0.454 -1.794 17.507 1.00 95.62 131 ASP A N 1
ATOM 992 C CA . ASP A 1 131 ? -1.873 -1.448 17.328 1.00 95.62 131 ASP A CA 1
ATOM 993 C C . ASP A 1 131 ? -2.243 -1.145 15.855 1.00 95.62 131 ASP A C 1
ATOM 995 O O . ASP A 1 131 ? -3.106 -0.322 15.550 1.00 95.62 131 ASP A O 1
ATOM 999 N N . ALA A 1 132 ? -1.581 -1.832 14.918 1.00 96.12 132 ALA A N 1
ATOM 1000 C CA . ALA A 1 132 ? -1.752 -1.656 13.482 1.00 96.12 132 ALA A CA 1
ATOM 1001 C C . ALA A 1 132 ? -2.157 -2.968 12.795 1.00 96.12 132 ALA A C 1
ATOM 1003 O O . ALA A 1 132 ? -1.911 -4.068 13.289 1.00 96.12 132 ALA A O 1
ATOM 1004 N N . ILE A 1 133 ? -2.760 -2.850 11.611 1.00 97.06 133 ILE A N 1
ATOM 1005 C CA . ILE A 1 133 ? -3.130 -3.992 10.771 1.00 97.06 133 ILE A CA 1
ATOM 1006 C C . ILE A 1 133 ? -2.795 -3.710 9.306 1.00 97.06 133 ILE A C 1
ATOM 1008 O O . ILE A 1 133 ? -3.167 -2.676 8.747 1.00 97.06 133 ILE A O 1
ATOM 1012 N N . LEU A 1 134 ? -2.126 -4.656 8.651 1.00 97.31 134 LEU A N 1
ATOM 1013 C CA . LEU A 1 134 ? -2.071 -4.726 7.199 1.00 97.31 134 LEU A CA 1
ATOM 1014 C C . LEU A 1 134 ? -3.395 -5.314 6.708 1.00 97.31 134 LEU A C 1
ATOM 1016 O O . LEU A 1 134 ? -3.619 -6.525 6.759 1.00 97.31 134 LEU A O 1
ATOM 1020 N N . LEU A 1 135 ? -4.277 -4.429 6.247 1.00 96.25 135 LEU A N 1
ATOM 1021 C CA . LEU A 1 135 ? -5.615 -4.787 5.779 1.00 96.25 135 LEU A CA 1
ATOM 1022 C C . LEU A 1 135 ? -5.609 -5.389 4.367 1.00 96.25 135 LEU A C 1
ATOM 1024 O O . LEU A 1 135 ? -6.313 -6.360 4.107 1.00 96.25 135 LEU A O 1
ATOM 1028 N N . ALA A 1 136 ? -4.848 -4.795 3.449 1.00 95.06 136 ALA A N 1
ATOM 1029 C CA . ALA A 1 136 ? -4.778 -5.220 2.056 1.00 95.06 136 ALA A CA 1
ATOM 1030 C C . ALA A 1 136 ? -3.512 -4.687 1.378 1.00 95.06 136 ALA A C 1
ATOM 1032 O O . ALA A 1 136 ? -3.004 -3.622 1.731 1.00 95.06 136 ALA A O 1
ATOM 1033 N N . LEU A 1 137 ? -3.051 -5.395 0.349 1.00 94.50 137 LEU A N 1
ATOM 1034 C CA . LEU A 1 137 ? -2.107 -4.875 -0.634 1.00 94.50 137 LEU A CA 1
ATOM 1035 C C . LEU A 1 137 ? -2.881 -4.383 -1.857 1.00 94.50 137 LEU A C 1
ATOM 1037 O O . LEU A 1 137 ? -3.341 -5.175 -2.674 1.00 94.50 137 LEU A O 1
ATOM 1041 N N . ALA A 1 138 ? -3.029 -3.064 -1.976 1.00 92.44 138 ALA A N 1
ATOM 1042 C CA . ALA A 1 138 ? -3.687 -2.436 -3.115 1.00 92.44 138 ALA A CA 1
ATOM 1043 C C . ALA A 1 138 ? -2.657 -2.118 -4.219 1.00 92.44 138 ALA A C 1
ATOM 1045 O O . ALA A 1 138 ? -1.716 -1.357 -3.971 1.00 92.44 138 ALA A O 1
ATOM 1046 N N . PRO A 1 139 ? -2.803 -2.657 -5.443 1.00 87.81 139 PRO A N 1
ATOM 1047 C CA . PRO A 1 139 ? -1.908 -2.332 -6.549 1.00 87.81 139 PRO A CA 1
ATOM 1048 C C . PRO A 1 139 ? -1.998 -0.849 -6.923 1.00 87.81 139 PRO A C 1
ATOM 1050 O O . PRO A 1 139 ? -3.084 -0.336 -7.176 1.00 87.81 139 PRO A O 1
ATOM 1053 N N . LEU A 1 140 ? -0.855 -0.165 -7.022 1.00 86.00 140 LEU A N 1
ATOM 1054 C CA . LEU A 1 140 ? -0.814 1.249 -7.419 1.00 86.00 140 LEU A CA 1
ATOM 1055 C C . LEU A 1 140 ? -1.231 1.451 -8.887 1.00 86.00 140 LEU A C 1
ATOM 1057 O O . LEU A 1 140 ? -1.897 2.425 -9.230 1.00 86.00 140 LEU A O 1
ATOM 1061 N N . GLY A 1 141 ? -0.839 0.520 -9.754 1.00 82.19 141 GLY A N 1
ATOM 1062 C CA . GLY A 1 141 ? -1.078 0.569 -11.190 1.00 82.19 141 GLY A CA 1
ATOM 1063 C C . GLY A 1 141 ? -0.598 -0.712 -11.875 1.00 82.19 141 GLY A C 1
ATOM 1064 O O . GLY A 1 141 ? -0.180 -1.654 -11.195 1.00 82.19 141 GLY A O 1
ATOM 1065 N N . PRO A 1 142 ? -0.653 -0.775 -13.216 1.00 77.19 142 PRO A N 1
ATOM 1066 C CA . PRO A 1 142 ? -0.171 -1.933 -13.956 1.00 77.19 142 PRO A CA 1
ATOM 1067 C C . PRO A 1 142 ? 1.339 -2.112 -13.767 1.00 77.19 142 PRO A C 1
ATOM 1069 O O . PRO A 1 142 ? 2.053 -1.162 -13.426 1.00 77.19 142 PRO A O 1
ATOM 1072 N N . ALA A 1 143 ? 1.830 -3.321 -14.060 1.00 71.56 143 ALA A N 1
ATOM 1073 C CA . ALA A 1 143 ? 3.260 -3.593 -14.152 1.00 71.56 143 ALA A CA 1
ATOM 1074 C C . ALA A 1 143 ? 3.908 -2.573 -15.103 1.00 71.56 143 ALA A C 1
ATOM 1076 O O . ALA A 1 143 ? 3.731 -2.622 -16.321 1.00 71.56 143 ALA A O 1
ATOM 1077 N N . SER A 1 144 ? 4.602 -1.598 -14.522 1.00 72.75 144 SER A N 1
ATOM 1078 C CA . SER A 1 144 ? 5.199 -0.492 -15.256 1.00 72.75 144 SER A CA 1
ATOM 1079 C C . SER A 1 144 ? 6.657 -0.826 -15.526 1.00 72.75 144 SER A C 1
ATOM 1081 O O . SER A 1 144 ? 7.398 -1.190 -14.615 1.00 72.75 144 SER A O 1
ATOM 1083 N N . GLY A 1 145 ? 7.057 -0.741 -16.794 1.00 79.94 145 GLY A N 1
ATOM 1084 C CA . GLY A 1 145 ? 8.452 -0.910 -17.189 1.00 79.94 145 GLY A CA 1
ATOM 1085 C C . GLY A 1 145 ? 9.324 0.277 -16.773 1.00 79.94 145 GLY A C 1
ATOM 1086 O O . GLY A 1 145 ? 8.908 1.178 -16.046 1.00 79.94 145 GLY A O 1
ATOM 1087 N N . VAL A 1 146 ? 10.551 0.309 -17.286 1.00 87.62 146 VAL A N 1
ATOM 1088 C CA . VAL A 1 146 ? 11.457 1.444 -17.082 1.00 87.62 146 VAL A CA 1
ATOM 1089 C C . VAL A 1 146 ? 10.984 2.631 -17.923 1.00 87.62 146 VAL A C 1
ATOM 1091 O O . VAL A 1 146 ? 10.988 2.574 -19.152 1.00 87.62 146 VAL A O 1
ATOM 1094 N N . ILE A 1 147 ? 10.594 3.720 -17.260 1.00 88.31 147 ILE A N 1
ATOM 1095 C CA . ILE A 1 147 ? 10.167 4.963 -17.910 1.00 88.31 147 ILE A CA 1
ATOM 1096 C C . ILE A 1 147 ? 11.349 5.932 -17.925 1.00 88.31 147 ILE A C 1
ATOM 1098 O O . ILE A 1 147 ? 11.873 6.303 -16.875 1.00 88.31 147 ILE A O 1
ATOM 1102 N N . THR A 1 148 ? 11.761 6.364 -19.116 1.00 90.56 148 THR A N 1
ATOM 1103 C CA . THR A 1 148 ? 12.795 7.393 -19.290 1.00 90.56 148 THR A CA 1
ATOM 1104 C C . THR A 1 148 ? 12.337 8.438 -20.305 1.00 90.56 148 THR A C 1
ATOM 1106 O O . THR A 1 148 ? 11.441 8.184 -21.110 1.00 90.56 148 THR A O 1
ATOM 1109 N N . THR A 1 149 ? 12.955 9.619 -20.279 1.00 89.88 149 THR A N 1
ATOM 1110 C CA . THR A 1 149 ? 12.701 10.693 -21.253 1.00 89.88 149 THR A CA 1
ATOM 1111 C C . THR A 1 149 ? 13.697 10.709 -22.413 1.00 89.88 149 THR A C 1
ATOM 1113 O O . THR A 1 149 ? 13.490 11.446 -23.373 1.00 89.88 149 THR A O 1
ATOM 1116 N N . THR A 1 150 ? 14.784 9.934 -22.334 1.00 87.81 150 THR A N 1
ATOM 1117 C CA . THR A 1 150 ? 15.941 10.066 -23.236 1.00 87.81 150 THR A CA 1
ATO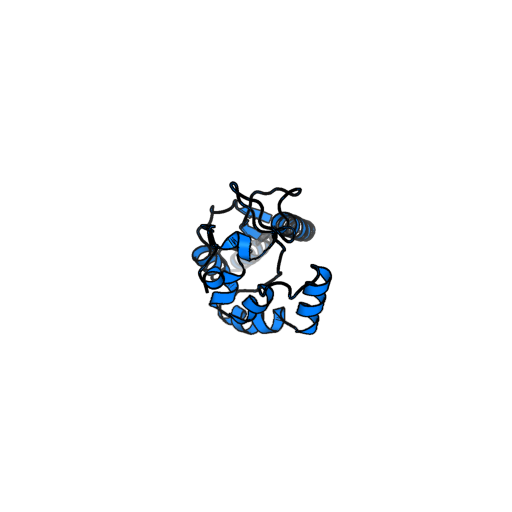M 1118 C C . THR A 1 150 ? 16.201 8.839 -24.099 1.00 87.81 150 THR A C 1
ATOM 1120 O O . THR A 1 150 ? 16.774 8.986 -25.176 1.00 87.81 150 THR A O 1
ATOM 1123 N N . GLN A 1 151 ? 15.796 7.639 -23.670 1.00 90.62 151 GLN A N 1
ATOM 1124 C CA . GLN A 1 151 ? 16.035 6.415 -24.435 1.00 90.62 151 GLN A CA 1
ATOM 1125 C C . GLN A 1 151 ? 15.028 5.300 -24.141 1.00 90.62 151 GLN A C 1
ATOM 1127 O O . GLN A 1 151 ? 14.503 5.156 -23.038 1.00 90.62 151 GLN A O 1
ATOM 1132 N N . ALA A 1 152 ? 14.789 4.458 -25.142 1.00 92.88 152 ALA A N 1
ATOM 1133 C CA . ALA A 1 152 ? 14.044 3.223 -24.943 1.00 92.88 152 ALA A CA 1
ATOM 1134 C C . ALA A 1 152 ? 14.928 2.182 -24.238 1.00 92.88 152 ALA A C 1
ATOM 1136 O O . ALA A 1 152 ? 16.073 1.985 -24.638 1.00 92.88 152 ALA A O 1
ATOM 1137 N N . VAL A 1 153 ? 14.372 1.486 -23.246 1.00 93.25 153 VAL A N 1
ATOM 1138 C CA . VAL A 1 153 ? 15.027 0.372 -22.544 1.00 93.25 153 VAL A CA 1
ATOM 1139 C C . VAL A 1 153 ? 14.395 -0.928 -23.026 1.00 93.25 153 VAL A C 1
ATOM 1141 O O . VAL A 1 153 ? 13.213 -1.165 -22.790 1.00 93.25 153 VAL A O 1
ATOM 1144 N N . ARG A 1 154 ? 15.162 -1.748 -23.749 1.00 92.25 154 ARG A N 1
ATOM 1145 C CA . ARG A 1 154 ? 14.717 -3.046 -24.292 1.00 92.25 154 ARG A CA 1
ATOM 1146 C C . ARG A 1 154 ? 15.447 -4.225 -23.663 1.00 92.25 154 ARG A C 1
ATOM 1148 O O . ARG A 1 154 ? 14.973 -5.352 -23.747 1.00 92.25 154 ARG A O 1
ATOM 1155 N N . SER A 1 155 ? 16.592 -3.969 -23.044 1.00 92.69 155 SER A N 1
ATOM 1156 C CA . SER A 1 155 ? 17.397 -4.949 -22.329 1.00 92.69 155 SER A CA 1
ATOM 1157 C C . SER A 1 155 ? 18.037 -4.316 -21.088 1.00 92.69 155 SER A C 1
ATOM 1159 O O . SER A 1 155 ? 18.184 -3.092 -21.041 1.00 92.69 155 SER A O 1
ATOM 1161 N N . PRO A 1 156 ? 18.482 -5.115 -20.100 1.00 90.69 156 PRO A N 1
ATOM 1162 C CA . PRO A 1 156 ? 19.214 -4.590 -18.946 1.00 90.69 156 PRO A CA 1
ATOM 1163 C C . PRO A 1 156 ? 20.456 -3.765 -19.323 1.00 90.69 156 PRO A C 1
ATOM 1165 O O . PRO A 1 156 ? 20.786 -2.806 -18.632 1.00 90.69 156 PRO A O 1
ATOM 1168 N N . ALA A 1 157 ? 21.119 -4.083 -20.442 1.00 94.31 157 ALA A N 1
ATOM 1169 C CA . ALA A 1 157 ? 22.288 -3.340 -20.917 1.00 94.31 157 ALA A CA 1
ATOM 1170 C C . ALA A 1 157 ? 21.964 -1.872 -21.245 1.00 94.31 157 ALA A C 1
ATOM 1172 O O . ALA A 1 157 ? 22.799 -0.995 -21.025 1.00 94.31 157 ALA A O 1
ATOM 1173 N N . ASP A 1 158 ? 20.734 -1.587 -21.684 1.00 93.25 158 ASP A N 1
ATOM 1174 C CA . ASP A 1 158 ? 20.288 -0.223 -21.978 1.00 93.25 158 ASP A CA 1
ATOM 1175 C C . ASP A 1 158 ? 20.162 0.628 -20.703 1.00 93.25 158 ASP A C 1
ATOM 1177 O O . ASP A 1 158 ? 20.029 1.843 -20.784 1.00 93.25 158 ASP A O 1
ATOM 1181 N N . MET A 1 159 ? 20.209 0.030 -19.508 1.00 91.12 159 MET A N 1
ATOM 1182 C CA . MET A 1 159 ? 20.149 0.774 -18.247 1.00 91.12 159 MET A CA 1
ATOM 1183 C C . MET A 1 159 ? 21.509 1.319 -17.797 1.00 91.12 159 MET A C 1
ATOM 1185 O O . MET A 1 159 ? 21.543 2.211 -16.954 1.00 91.12 159 MET A O 1
ATOM 1189 N N . ALA A 1 160 ? 22.624 0.835 -18.355 1.00 91.38 160 ALA A N 1
ATOM 1190 C CA . ALA A 1 160 ? 23.971 1.113 -17.841 1.00 91.38 160 ALA A CA 1
ATOM 1191 C C . ALA A 1 160 ? 24.359 2.605 -17.842 1.00 91.38 160 ALA A C 1
ATOM 1193 O O . ALA A 1 160 ? 25.156 3.039 -17.014 1.00 91.38 160 ALA A O 1
ATOM 1194 N N . SER A 1 161 ? 23.804 3.395 -18.764 1.00 88.69 161 SER A N 1
ATOM 1195 C CA . SER A 1 161 ? 24.050 4.840 -18.870 1.00 88.69 161 SER A CA 1
ATOM 1196 C C . SER A 1 161 ? 23.006 5.699 -18.147 1.00 88.69 161 SER A C 1
ATOM 1198 O O . SER A 1 161 ? 23.147 6.925 -18.101 1.00 88.69 161 SER A O 1
ATOM 1200 N N . LEU A 1 162 ? 21.947 5.091 -17.602 1.00 91.00 162 LEU A N 1
ATOM 1201 C CA . LEU A 1 162 ? 20.833 5.818 -17.005 1.00 91.00 162 LEU A CA 1
ATOM 1202 C C . LEU A 1 162 ? 21.130 6.241 -15.571 1.00 91.00 162 LEU A C 1
ATOM 1204 O O . LEU A 1 162 ? 21.595 5.467 -14.740 1.00 91.00 162 LEU A O 1
ATOM 1208 N N . ARG A 1 163 ? 20.747 7.479 -15.255 1.00 90.25 163 ARG A N 1
ATOM 1209 C CA . ARG A 1 163 ? 20.637 7.959 -13.876 1.00 90.25 163 ARG A CA 1
ATOM 1210 C C . ARG A 1 163 ? 19.184 7.826 -13.446 1.00 90.25 163 ARG A C 1
ATOM 1212 O O . ARG A 1 163 ? 18.355 8.658 -13.806 1.00 90.25 163 ARG A O 1
ATOM 1219 N N . MET A 1 164 ? 18.888 6.766 -12.705 1.00 87.25 164 MET A N 1
ATOM 1220 C CA . MET A 1 164 ? 17.533 6.450 -12.257 1.00 87.25 164 MET A CA 1
ATOM 1221 C C . MET A 1 164 ? 17.291 6.965 -10.840 1.00 87.25 164 MET A C 1
ATOM 1223 O O . MET A 1 164 ? 18.181 6.932 -9.991 1.00 87.25 164 MET A O 1
ATOM 1227 N N . ARG A 1 165 ? 16.069 7.435 -10.578 1.00 87.38 165 ARG A N 1
ATOM 1228 C CA . ARG A 1 165 ? 15.599 7.688 -9.215 1.00 87.38 165 ARG A CA 1
ATOM 1229 C C . ARG A 1 165 ? 15.099 6.371 -8.624 1.00 87.38 165 ARG A C 1
ATOM 1231 O O . ARG A 1 165 ? 14.170 5.789 -9.174 1.00 87.38 165 ARG A O 1
ATOM 1238 N N . ALA A 1 166 ? 15.660 5.977 -7.487 1.00 80.19 166 ALA A N 1
ATOM 1239 C CA . ALA A 1 166 ? 15.087 4.959 -6.614 1.00 80.19 166 ALA A CA 1
ATOM 1240 C C . ALA A 1 166 ? 14.025 5.578 -5.684 1.00 80.19 166 ALA A C 1
ATOM 1242 O O . ALA A 1 166 ? 14.115 6.752 -5.304 1.00 80.19 166 ALA A O 1
ATOM 1243 N N . LEU A 1 167 ? 13.001 4.800 -5.345 1.00 73.00 167 LEU A N 1
ATOM 1244 C CA . LEU A 1 167 ? 11.986 5.154 -4.355 1.00 73.00 167 LEU A CA 1
ATOM 1245 C C . LEU A 1 167 ? 12.561 5.090 -2.934 1.00 73.00 167 LEU A C 1
ATOM 1247 O O . LEU A 1 167 ? 12.285 5.973 -2.122 1.00 73.00 167 LEU A O 1
ATOM 1251 N N . ASP A 1 168 ? 13.359 4.060 -2.660 1.00 71.06 168 ASP A N 1
ATOM 1252 C CA . ASP A 1 168 ? 14.021 3.806 -1.385 1.00 71.06 168 ASP A CA 1
ATOM 1253 C C . ASP A 1 168 ? 15.313 2.990 -1.576 1.00 71.06 168 ASP A C 1
ATOM 1255 O O . ASP A 1 168 ? 15.650 2.572 -2.688 1.00 71.06 168 ASP A O 1
ATOM 1259 N N . ASP A 1 169 ? 16.039 2.775 -0.478 1.00 74.69 169 ASP A N 1
ATOM 1260 C CA . ASP A 1 169 ? 17.334 2.088 -0.476 1.00 74.69 169 ASP A CA 1
ATOM 1261 C C . ASP A 1 169 ? 17.238 0.615 -0.900 1.00 74.69 169 ASP A C 1
ATOM 1263 O O . ASP A 1 169 ? 18.213 0.064 -1.410 1.00 74.69 169 ASP A O 1
ATOM 1267 N N . ALA A 1 170 ? 16.064 -0.019 -0.776 1.00 68.75 170 ALA A N 1
ATOM 1268 C CA . ALA A 1 170 ? 15.868 -1.399 -1.219 1.00 68.75 170 ALA A CA 1
ATOM 1269 C C . ALA A 1 170 ? 15.927 -1.538 -2.751 1.00 68.75 170 ALA A C 1
ATOM 1271 O O . ALA A 1 170 ? 16.071 -2.645 -3.258 1.00 68.75 170 ALA A O 1
ATOM 1272 N N . GLN A 1 171 ? 15.837 -0.429 -3.493 1.00 68.56 171 GLN A N 1
ATOM 1273 C CA . GLN A 1 171 ? 15.993 -0.394 -4.951 1.00 68.56 171 GLN A CA 1
ATOM 1274 C C . GLN A 1 171 ? 17.410 -0.012 -5.412 1.00 68.56 171 GLN A C 1
ATOM 1276 O O . GLN A 1 171 ? 17.655 0.061 -6.616 1.00 68.56 171 GLN A O 1
ATOM 1281 N N . ILE A 1 172 ? 18.322 0.286 -4.481 1.00 68.06 172 ILE A N 1
ATOM 1282 C CA . ILE A 1 172 ? 19.707 0.697 -4.771 1.00 68.06 172 ILE A CA 1
ATOM 1283 C C . ILE A 1 172 ? 20.687 -0.483 -4.622 1.00 68.06 172 ILE A C 1
ATOM 1285 O O . ILE A 1 172 ? 21.783 -0.429 -5.182 1.00 68.06 172 ILE A O 1
ATOM 1289 N N . ALA A 1 173 ? 20.296 -1.520 -3.875 1.00 51.66 173 ALA A N 1
ATOM 1290 C CA . ALA A 1 173 ? 21.127 -2.670 -3.516 1.00 51.66 173 ALA A CA 1
ATOM 1291 C C . ALA A 1 173 ? 21.263 -3.721 -4.631 1.00 51.66 173 ALA A C 1
ATOM 1293 O O . ALA A 1 173 ? 20.251 -4.020 -5.305 1.00 51.66 173 ALA A O 1
#

Sequence (173 aa):
MKLKTLTIAALLAMATSASAEVKIALDSKPDLETSGSYNWAFAFGTALKAAGMDVREMPRGSVGNEAEKFDQVSTGLLEISLSDVRAVAQVDPFIYGVRLPYIFENIDHMDRTLAAGDVYTRINENLAEQDAILLALAPLGPASGVITTTQAVRSPADMASLRMRALDDAQIA

Secondary structure (DSSP, 8-state):
-HHHHHHHHHHHTT-------EEEE-SS-S-TTT-HHHHHHHHHHHHHHHTT--EEEEPTTTT-SHHHHHHHHHTTS-SEE---THHHHTT-GGGGGGGSTT--SSHHHHHHHHHHTTHHHHHHHHHGGGT---------SS------SS----SGGGGTT--PPPSSGGGT-

Radius of gyration: 21.67 Å; chains: 1; bounding box: 60×36×71 Å

Foldseek 3Di:
DVVVVVVVVVVVVPPPPPLPEAEEEDQDPCDCVQWQLNVVVVVVCVVSVVVVHHYHYDYHCNQHDLQSVLLCCLVVVHVHYPHDCVSLCVQPVVSCVLVPPPPAPDVVRVVVVCVVVVVQVVSQVRCVVSVDGPPDDGDGHPPDDDDDDPDDDPDPVVCPPDDDDDPDPVVVD